Protein AF-A0A9E2CJU4-F1 (afdb_monomer)

Foldseek 3Di:
DLQKDFFDDDDPVVVVVVQVCCCVVPPPDDDDDGDGDIRVVDDPDPD

Nearest PDB structures (foldseek):
  1gpm-assembl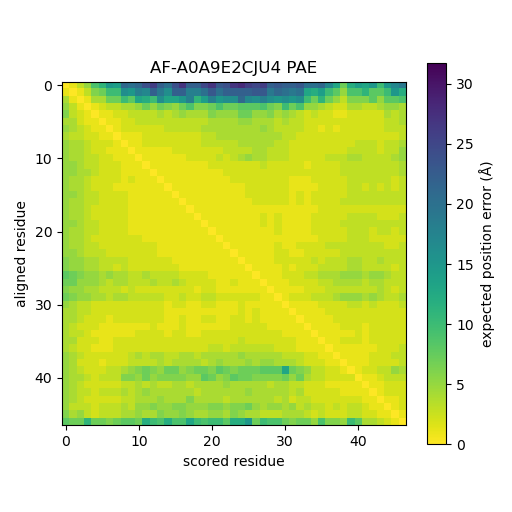y1_C  TM=9.694E-01  e=5.921E-04  Escherichia coli K-12
  2dpl-assembly1_B  TM=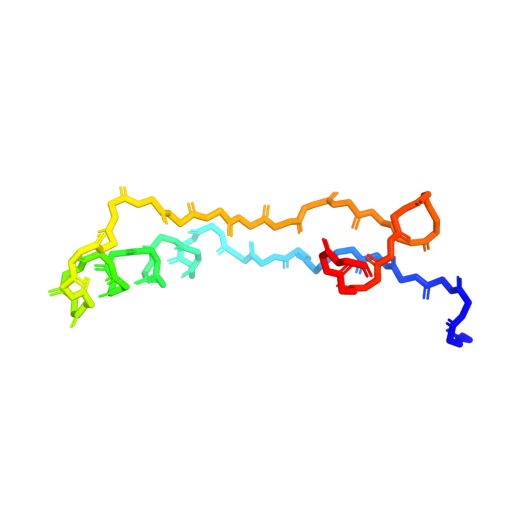9.555E-01  e=1.074E-02  Pyrococcus horikoshii OT3
  2dpl-assembly1_A  TM=9.472E-01  e=1.001E-02  Pyrococcus horikoshii OT3

Radius of gyration: 13.34 Å; Cα contacts (8 Å, |Δi|>4): 27; chains: 1; bounding box: 31×21×27 Å

Structure (mmCIF, N/CA/C/O backbone):
data_AF-A0A9E2CJU4-F1
#
_entry.id   AF-A0A9E2CJU4-F1
#
loop_
_atom_site.group_PDB
_atom_site.id
_atom_site.type_symbol
_atom_site.label_atom_id
_atom_site.label_alt_id
_atom_site.label_comp_id
_atom_site.label_asym_id
_atom_site.label_entity_id
_atom_site.label_seq_id
_atom_site.pdbx_PDB_ins_code
_atom_site.Cartn_x
_atom_site.Cartn_y
_atom_site.Cartn_z
_atom_site.occupancy
_atom_site.B_iso_or_equiv
_atom_site.auth_seq_id
_atom_site.auth_comp_id
_atom_site.auth_asym_id
_atom_site.auth_atom_id
_atom_site.pdbx_PDB_model_num
ATOM 1 N N . ASP A 1 1 ? 20.331 -7.165 -9.441 1.00 59.41 1 ASP A N 1
ATOM 2 C CA . ASP A 1 1 ? 21.284 -6.150 -8.934 1.00 59.41 1 ASP A CA 1
ATOM 3 C C . ASP A 1 1 ? 20.508 -5.245 -7.979 1.00 59.41 1 ASP A C 1
ATOM 5 O O . ASP A 1 1 ? 19.290 -5.252 -8.035 1.00 59.41 1 ASP A O 1
ATOM 9 N N . PHE A 1 2 ? 21.131 -4.476 -7.085 1.00 64.38 2 PHE A N 1
ATOM 10 C CA . PHE A 1 2 ? 20.376 -3.483 -6.290 1.00 64.38 2 PHE A CA 1
ATOM 11 C C . PHE A 1 2 ? 19.973 -2.250 -7.130 1.00 64.38 2 PHE A C 1
ATOM 13 O O . PHE A 1 2 ? 19.613 -1.203 -6.585 1.00 64.38 2 PHE A O 1
ATOM 20 N N . MET A 1 3 ? 20.079 -2.349 -8.459 1.00 84.50 3 MET A N 1
ATOM 21 C CA . MET A 1 3 ? 19.935 -1.248 -9.407 1.00 84.50 3 MET A CA 1
ATOM 22 C C . MET A 1 3 ? 18.532 -1.203 -10.011 1.00 84.50 3 MET A C 1
ATOM 24 O O . MET A 1 3 ? 18.074 -0.114 -10.348 1.00 84.50 3 MET A O 1
ATOM 28 N N . THR A 1 4 ? 17.839 -2.341 -10.079 1.00 87.50 4 THR A N 1
ATOM 29 C CA . THR A 1 4 ? 16.466 -2.453 -10.580 1.00 87.50 4 THR A CA 1
ATOM 30 C C . THR A 1 4 ? 15.576 -3.208 -9.598 1.00 87.50 4 THR A C 1
ATOM 32 O O . THR A 1 4 ? 16.027 -4.130 -8.917 1.00 87.50 4 THR A O 1
ATOM 35 N N . ALA A 1 5 ? 14.320 -2.790 -9.487 1.00 91.81 5 ALA A N 1
ATOM 36 C CA . ALA A 1 5 ? 13.306 -3.493 -8.714 1.00 91.81 5 ALA A CA 1
ATOM 37 C C . ALA A 1 5 ? 11.933 -3.246 -9.335 1.00 91.81 5 ALA A C 1
ATOM 39 O O . ALA A 1 5 ? 11.569 -2.100 -9.588 1.00 91.81 5 ALA A O 1
ATOM 40 N N . ASP A 1 6 ? 11.175 -4.316 -9.542 1.00 93.19 6 ASP A N 1
ATOM 41 C CA . ASP A 1 6 ? 9.761 -4.223 -9.877 1.00 93.19 6 ASP A CA 1
ATOM 42 C C . ASP A 1 6 ? 8.920 -4.333 -8.612 1.00 93.19 6 ASP A C 1
ATOM 44 O O . ASP A 1 6 ? 9.279 -5.026 -7.654 1.00 93.19 6 ASP A O 1
ATOM 48 N N . TRP A 1 7 ? 7.774 -3.664 -8.623 1.00 93.88 7 TRP A N 1
ATOM 49 C CA . TRP A 1 7 ? 6.766 -3.865 -7.599 1.00 93.88 7 TRP A CA 1
ATOM 50 C C . TRP A 1 7 ? 6.229 -5.305 -7.661 1.00 93.88 7 TRP A C 1
ATOM 52 O O . TRP A 1 7 ? 6.162 -5.947 -8.715 1.00 93.88 7 TRP A O 1
ATOM 62 N N . VAL A 1 8 ? 5.851 -5.847 -6.506 1.00 95.19 8 VAL A N 1
ATOM 63 C CA . VAL A 1 8 ? 5.432 -7.250 -6.406 1.00 95.19 8 VAL A CA 1
ATOM 64 C C . VAL A 1 8 ? 3.963 -7.387 -6.800 1.00 95.19 8 VAL A C 1
ATOM 66 O 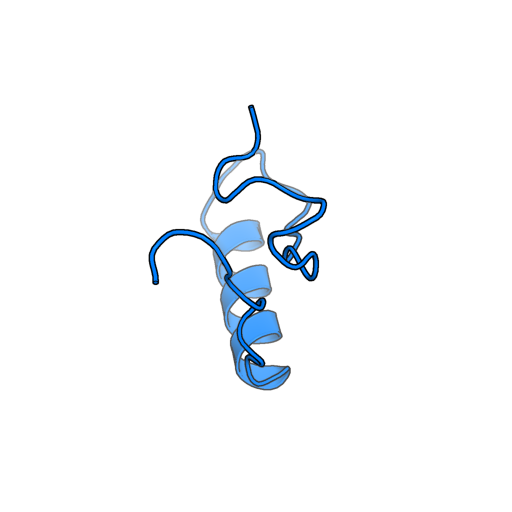O . VAL A 1 8 ? 3.106 -6.657 -6.314 1.00 95.19 8 VAL A O 1
ATOM 69 N N . HIS A 1 9 ? 3.623 -8.363 -7.634 1.00 95.94 9 HIS A N 1
ATOM 70 C CA . HIS A 1 9 ? 2.218 -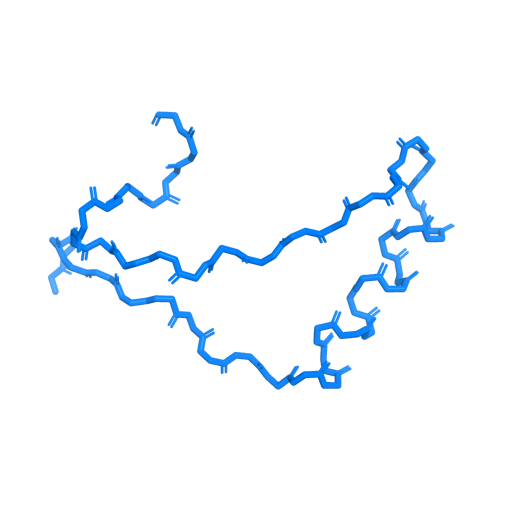8.645 -7.923 1.00 95.94 9 HIS A CA 1
ATOM 71 C C . HIS A 1 9 ? 1.607 -9.399 -6.743 1.00 95.94 9 HIS A C 1
ATOM 73 O O . HIS A 1 9 ? 1.827 -10.596 -6.571 1.00 95.94 9 HIS A O 1
ATOM 79 N N . VAL A 1 10 ? 0.882 -8.671 -5.899 1.00 96.81 10 VAL A N 1
ATOM 80 C CA . VAL A 1 10 ? 0.197 -9.220 -4.729 1.00 96.81 10 VAL A CA 1
ATOM 81 C C . VAL A 1 10 ? -1.255 -9.515 -5.092 1.00 96.81 10 VAL A C 1
ATOM 83 O O . VAL A 1 10 ? -1.915 -8.691 -5.725 1.00 96.81 10 VAL A O 1
ATOM 86 N N . ASP A 1 11 ? -1.764 -10.668 -4.658 1.00 98.06 11 ASP A N 1
ATOM 87 C CA . ASP A 1 11 ? 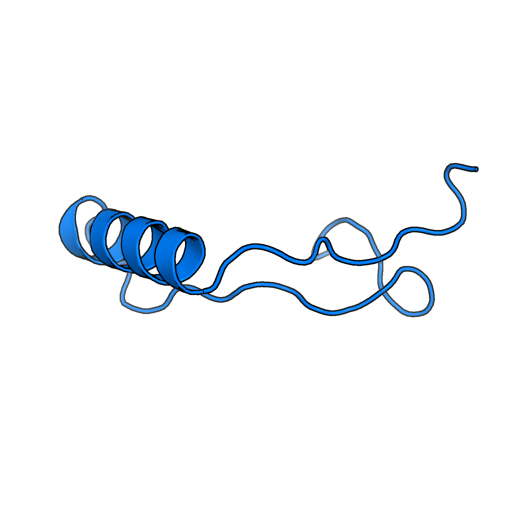-3.161 -11.049 -4.863 1.00 98.06 11 ASP A CA 1
ATOM 88 C C . ASP A 1 11 ? -4.121 -9.985 -4.318 1.00 98.06 11 ASP A C 1
ATOM 90 O O . ASP A 1 11 ? -4.009 -9.547 -3.166 1.00 98.06 11 ASP A O 1
ATOM 94 N N . TYR A 1 12 ? -5.125 -9.612 -5.114 1.00 97.56 12 TYR A N 1
ATOM 95 C CA . TYR A 1 12 ? -6.101 -8.590 -4.727 1.00 97.56 12 TYR A CA 1
ATOM 96 C C . TYR A 1 12 ? -6.863 -8.942 -3.442 1.00 97.56 12 TYR A C 1
ATOM 98 O O . TYR A 1 12 ? -7.118 -8.060 -2.622 1.00 97.56 12 TYR A O 1
ATOM 106 N N . ASP A 1 13 ? -7.144 -10.225 -3.204 1.00 98.12 13 ASP A N 1
ATOM 107 C CA . ASP A 1 13 ? -7.784 -10.687 -1.966 1.00 98.12 13 ASP A CA 1
ATOM 108 C C . ASP A 1 13 ? -6.883 -10.498 -0.739 1.00 98.12 13 ASP A C 1
ATOM 110 O O . ASP A 1 13 ? -7.357 -10.247 0.374 1.00 98.12 13 ASP A O 1
ATOM 114 N N . LEU A 1 14 ? -5.563 -10.611 -0.910 1.00 98.19 14 LEU A N 1
ATOM 115 C CA . LEU A 1 14 ? -4.612 -10.323 0.159 1.00 98.19 14 LEU A CA 1
ATOM 116 C C . LEU A 1 14 ? -4.520 -8.814 0.409 1.00 98.19 14 LEU A C 1
ATOM 118 O O . LEU A 1 14 ? -4.587 -8.400 1.567 1.00 98.19 14 LEU A O 1
ATOM 122 N N . LEU A 1 15 ? -4.451 -7.997 -0.646 1.00 98.38 15 LEU A N 1
ATOM 123 C CA . LEU A 1 15 ? -4.463 -6.533 -0.528 1.00 98.38 15 LEU A CA 1
ATOM 124 C C . LEU A 1 15 ? -5.726 -6.035 0.187 1.00 98.38 15 LEU A C 1
ATOM 126 O O . LEU A 1 15 ? -5.631 -5.211 1.097 1.00 98.38 15 LEU A O 1
ATOM 130 N N . GLY A 1 16 ? -6.895 -6.585 -0.157 1.00 98.25 16 GLY A N 1
ATOM 131 C CA . GLY A 1 16 ? -8.162 -6.270 0.502 1.00 98.25 16 GLY A CA 1
ATOM 132 C C . GLY A 1 16 ? -8.131 -6.584 1.997 1.00 98.25 16 GLY A C 1
ATOM 133 O O . GLY A 1 16 ? -8.445 -5.721 2.817 1.00 98.25 16 GLY A O 1
ATOM 134 N N . ARG A 1 17 ? -7.665 -7.784 2.375 1.00 98.50 17 ARG A N 1
ATOM 135 C CA . ARG A 1 17 ? -7.521 -8.170 3.790 1.00 98.50 17 ARG A CA 1
ATOM 136 C C . ARG A 1 17 ? -6.570 -7.248 4.554 1.00 98.50 17 ARG A C 1
ATOM 138 O O . ARG A 1 17 ? -6.889 -6.864 5.678 1.00 98.50 17 ARG A O 1
ATOM 145 N N . ILE A 1 18 ? -5.428 -6.886 3.968 1.00 98.50 18 ILE A N 1
ATOM 146 C CA . ILE A 1 18 ? -4.461 -5.966 4.587 1.00 98.50 18 ILE A CA 1
ATOM 147 C C . ILE A 1 18 ? -5.099 -4.588 4.800 1.00 98.50 18 ILE A C 1
ATOM 149 O O . ILE A 1 18 ? -5.056 -4.065 5.914 1.00 98.50 18 ILE A O 1
ATOM 153 N N . ALA A 1 19 ? -5.743 -4.031 3.771 1.00 98.38 19 ALA A N 1
ATOM 154 C CA . ALA A 1 19 ? -6.383 -2.721 3.846 1.00 98.38 19 ALA A CA 1
ATOM 155 C C . ALA A 1 19 ? -7.495 -2.679 4.908 1.00 98.38 19 ALA A C 1
ATOM 157 O O . ALA A 1 19 ? -7.527 -1.759 5.726 1.00 98.38 19 ALA A O 1
ATOM 158 N N . THR A 1 20 ? -8.363 -3.697 4.953 1.00 98.44 20 THR A N 1
ATOM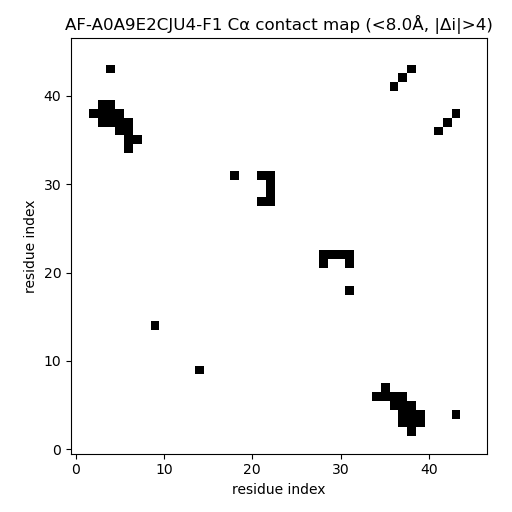 159 C CA . THR A 1 20 ? -9.424 -3.809 5.967 1.00 98.44 20 THR A CA 1
ATOM 160 C C . THR A 1 20 ? -8.859 -3.853 7.382 1.00 98.44 20 THR A C 1
ATOM 162 O O . THR A 1 20 ? -9.408 -3.211 8.275 1.00 98.44 20 THR A O 1
ATOM 165 N N . ARG A 1 21 ? -7.767 -4.589 7.604 1.00 98.56 21 ARG A N 1
ATOM 166 C CA . ARG A 1 21 ? -7.135 -4.655 8.925 1.00 98.56 21 ARG A CA 1
ATOM 167 C C . ARG A 1 21 ? -6.537 -3.318 9.335 1.00 98.56 21 ARG A C 1
ATOM 169 O O . ARG A 1 21 ? -6.856 -2.841 10.414 1.00 98.56 21 ARG A O 1
ATOM 176 N N . ILE A 1 22 ? -5.743 -2.681 8.472 1.00 98.56 22 ILE A N 1
ATOM 177 C CA . ILE A 1 22 ? -5.104 -1.395 8.793 1.00 98.56 22 ILE A CA 1
ATOM 178 C C . ILE A 1 22 ? -6.153 -0.333 9.146 1.00 98.56 22 ILE A C 1
ATOM 180 O O . ILE A 1 22 ? -6.024 0.318 10.177 1.00 98.56 22 ILE A O 1
ATOM 184 N N . ILE A 1 23 ? -7.206 -0.192 8.334 1.00 98.31 23 ILE A N 1
ATOM 185 C CA . ILE A 1 23 ? -8.252 0.822 8.555 1.00 98.31 23 ILE A CA 1
ATOM 186 C C . ILE A 1 23 ? -8.993 0.601 9.883 1.00 98.31 23 ILE A C 1
ATOM 188 O O . ILE A 1 23 ? -9.336 1.567 10.559 1.00 98.31 23 ILE A O 1
ATOM 192 N N . ASN A 1 24 ? -9.247 -0.653 10.265 1.00 98.38 24 ASN A N 1
ATOM 193 C CA . ASN A 1 24 ? -10.011 -0.958 11.477 1.00 98.38 24 ASN A CA 1
ATOM 194 C C . ASN A 1 24 ? -9.152 -1.026 12.749 1.00 98.38 24 ASN A C 1
ATOM 196 O O . ASN A 1 24 ? -9.657 -0.760 13.837 1.00 98.38 24 ASN A O 1
ATOM 200 N N . GLU A 1 25 ? -7.881 -1.412 12.633 1.00 98.50 25 GLU A N 1
ATOM 201 C CA . GLU A 1 25 ? -6.986 -1.640 13.776 1.00 98.50 25 GLU A CA 1
ATOM 202 C C . GLU A 1 25 ? -6.128 -0.403 14.110 1.00 98.50 25 GLU A C 1
ATOM 204 O O . GLU A 1 25 ? -5.694 -0.262 15.254 1.00 98.50 25 GLU A O 1
ATOM 209 N N . VAL A 1 26 ? -5.891 0.512 13.158 1.00 98.38 26 VAL A N 1
ATOM 210 C CA . VAL A 1 26 ? -5.013 1.683 13.346 1.00 98.38 26 VAL A CA 1
ATOM 211 C C . VAL A 1 26 ? -5.815 2.984 13.345 1.00 98.38 26 VAL A C 1
ATOM 213 O O . VAL A 1 26 ? -6.231 3.497 12.305 1.00 98.38 26 VAL A O 1
ATOM 216 N N . ALA A 1 27 ? -5.994 3.560 14.534 1.00 98.00 27 ALA A N 1
ATOM 217 C CA . ALA A 1 27 ? -6.713 4.817 14.705 1.00 98.00 27 ALA A CA 1
ATOM 218 C C . ALA A 1 27 ? -6.067 5.964 13.906 1.00 98.00 27 ALA A C 1
ATOM 220 O O . ALA A 1 27 ? -4.857 6.172 13.949 1.00 98.00 27 ALA A O 1
ATOM 221 N N . GLY A 1 28 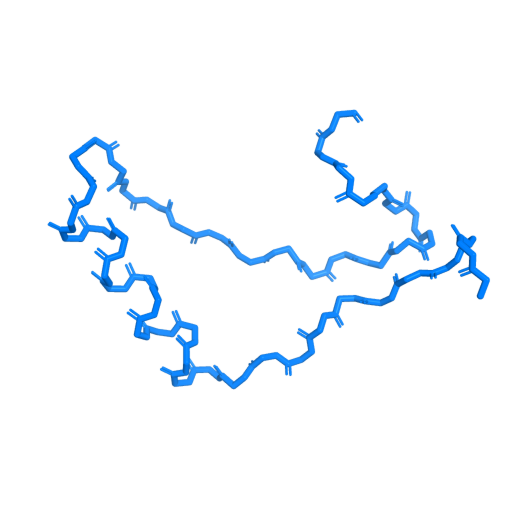? -6.898 6.738 13.206 1.00 97.88 28 GLY A N 1
ATOM 222 C CA . GLY A 1 28 ? -6.461 7.897 12.423 1.00 97.88 28 GLY A CA 1
ATOM 223 C C . GLY A 1 28 ? -6.036 7.586 10.985 1.00 97.88 28 GLY A C 1
ATOM 224 O O . GLY A 1 28 ? -5.825 8.522 10.217 1.00 97.88 28 GLY A O 1
ATOM 225 N N . ILE A 1 29 ? -5.974 6.312 10.582 1.00 98.00 29 ILE A N 1
ATOM 226 C CA . ILE A 1 29 ? -5.703 5.925 9.192 1.00 98.00 29 ILE A CA 1
ATOM 227 C C . ILE A 1 29 ? -7.017 5.702 8.439 1.00 98.00 29 ILE A C 1
ATOM 229 O O . ILE A 1 29 ? -7.857 4.906 8.841 1.00 98.00 29 ILE A O 1
ATOM 233 N N . ASN A 1 30 ? -7.188 6.399 7.313 1.00 96.88 30 ASN A N 1
ATOM 234 C CA . ASN A 1 30 ? -8.390 6.317 6.470 1.00 96.88 30 ASN A CA 1
ATOM 235 C C . ASN A 1 30 ? -8.109 5.846 5.034 1.00 96.88 30 ASN A C 1
ATOM 237 O O . ASN A 1 30 ? -9.036 5.704 4.235 1.00 96.88 30 ASN A O 1
ATOM 241 N N . ARG A 1 31 ? -6.834 5.642 4.688 1.00 98.06 31 ARG A N 1
ATOM 242 C CA . ARG A 1 31 ? -6.395 5.275 3.347 1.00 98.06 31 ARG A CA 1
ATOM 243 C C . ARG A 1 31 ? -5.15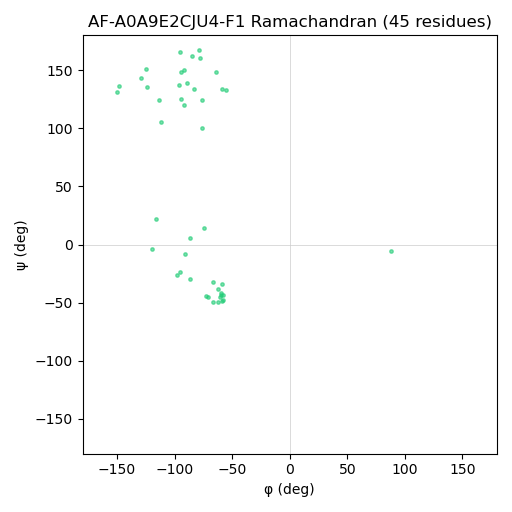9 4.403 3.425 1.00 98.06 31 ARG A C 1
ATOM 245 O O . ARG A 1 31 ? -4.217 4.708 4.147 1.00 98.06 31 ARG A O 1
ATOM 252 N N . VAL A 1 32 ? -5.173 3.358 2.614 1.00 98.06 32 VAL A N 1
ATOM 253 C CA . VAL A 1 32 ? -4.036 2.477 2.373 1.00 98.06 32 VAL A CA 1
ATOM 254 C C . VAL A 1 32 ? -3.789 2.483 0.871 1.00 98.06 32 VAL A C 1
ATOM 256 O O . VAL A 1 32 ? -4.743 2.434 0.093 1.00 98.06 32 VAL A O 1
ATOM 259 N N . VAL A 1 33 ? -2.528 2.589 0.467 1.00 97.75 33 VAL A N 1
ATOM 260 C CA . VAL A 1 33 ? -2.107 2.535 -0.936 1.00 97.75 33 VAL A CA 1
ATOM 261 C C . VAL A 1 33 ? -1.055 1.447 -1.101 1.00 97.75 33 VAL A C 1
ATOM 263 O O . VAL A 1 33 ? -0.326 1.145 -0.158 1.00 97.75 33 VAL A O 1
ATOM 266 N N . TYR A 1 34 ? -1.002 0.856 -2.292 1.00 97.75 34 TYR A N 1
ATOM 267 C CA . TYR A 1 34 ? 0.063 -0.050 -2.694 1.00 97.75 34 TYR A CA 1
ATOM 268 C C . TYR A 1 34 ? 0.855 0.614 -3.815 1.00 97.75 34 TYR A C 1
ATOM 270 O O . TYR A 1 34 ? 0.264 1.048 -4.806 1.00 97.75 34 TYR A O 1
ATOM 278 N N . ASP A 1 35 ? 2.162 0.753 -3.622 1.00 97.25 35 ASP A N 1
ATOM 279 C CA . ASP A 1 35 ? 3.042 1.359 -4.612 1.00 97.25 35 ASP A CA 1
ATOM 280 C C . ASP A 1 35 ? 3.303 0.368 -5.752 1.00 97.25 35 ASP A C 1
ATOM 282 O O . ASP A 1 35 ? 3.729 -0.764 -5.526 1.00 97.25 35 ASP A O 1
ATOM 286 N N . VAL A 1 36 ? 3.001 0.801 -6.974 1.00 96.31 36 VAL A N 1
ATOM 287 C CA . VAL A 1 36 ? 3.134 0.013 -8.210 1.00 96.31 36 VAL A CA 1
ATOM 288 C C . VAL A 1 36 ? 4.158 0.630 -9.165 1.00 96.31 36 VAL A C 1
ATOM 290 O O . VAL A 1 36 ? 4.104 0.427 -10.379 1.00 96.31 36 VAL A O 1
ATOM 293 N N . SER A 1 37 ? 5.072 1.439 -8.632 1.00 95.56 37 SER A N 1
ATOM 294 C CA . SER A 1 37 ? 6.186 2.004 -9.382 1.00 95.56 37 SER A CA 1
ATOM 295 C C . SER A 1 37 ? 7.404 1.075 -9.351 1.00 95.56 37 SER A C 1
ATOM 297 O O . SER A 1 37 ? 7.724 0.464 -8.333 1.00 95.56 37 SER A O 1
ATOM 299 N N . SER A 1 38 ? 8.084 0.941 -10.492 1.00 94.12 38 SER A N 1
ATOM 300 C CA . SER A 1 38 ? 9.359 0.222 -10.578 1.00 94.12 38 SER A CA 1
ATOM 301 C C . SER A 1 38 ? 10.531 1.186 -10.383 1.00 94.12 38 SER A C 1
ATOM 303 O O . SER A 1 38 ? 10.483 2.362 -10.763 1.00 94.12 38 SER A O 1
ATOM 305 N N . LYS A 1 39 ? 11.626 0.664 -9.839 1.00 93.12 39 LYS A N 1
ATOM 306 C CA . LYS A 1 39 ? 12.947 1.286 -9.858 1.00 93.12 39 LYS A CA 1
ATOM 307 C C . LYS A 1 39 ? 13.703 0.787 -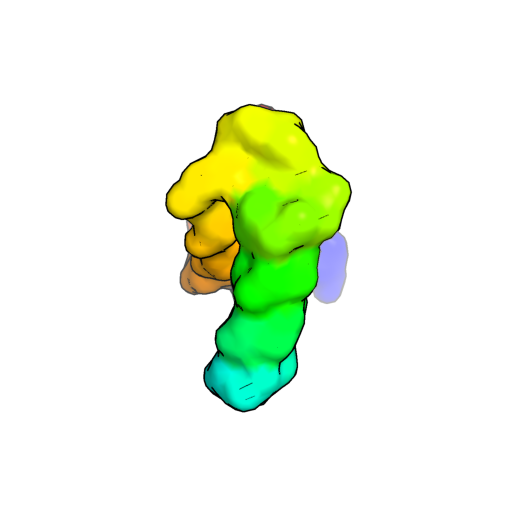11.092 1.00 93.12 39 LYS A C 1
ATOM 309 O O . LYS A 1 39 ? 13.993 -0.411 -11.149 1.00 93.12 39 LYS A O 1
ATOM 314 N N . PRO A 1 40 ? 14.136 1.657 -12.022 1.00 92.00 40 PRO A N 1
ATOM 315 C CA . PRO A 1 40 ? 13.793 3.078 -12.214 1.00 92.00 40 PRO A CA 1
ATOM 316 C C . PRO A 1 40 ? 12.413 3.285 -12.892 1.00 92.00 40 PRO A C 1
ATOM 318 O O . PRO A 1 40 ? 11.941 2.370 -13.569 1.00 92.00 40 PRO A O 1
ATOM 321 N N . PRO A 1 41 ? 11.778 4.480 -12.783 1.00 91.44 41 PRO A N 1
ATOM 322 C CA . PRO A 1 41 ? 12.336 5.760 -12.322 1.00 91.44 41 PRO A CA 1
ATOM 323 C C . PRO A 1 41 ? 12.202 6.040 -10.819 1.00 91.44 41 PRO A C 1
ATOM 325 O O . PRO A 1 41 ? 12.768 7.026 -10.354 1.00 91.44 41 PRO A O 1
ATOM 328 N N . ALA A 1 42 ? 11.464 5.217 -10.073 1.00 93.31 42 ALA A N 1
ATOM 329 C CA . ALA A 1 42 ? 11.256 5.430 -8.645 1.00 93.31 42 ALA A CA 1
ATOM 330 C C . ALA A 1 42 ? 12.459 4.974 -7.800 1.00 93.31 42 ALA A C 1
ATOM 332 O O . ALA A 1 42 ? 13.366 4.274 -8.267 1.00 93.31 42 ALA A O 1
ATOM 333 N N . THR A 1 43 ? 12.454 5.377 -6.535 1.00 90.50 43 THR A N 1
ATOM 334 C CA . THR A 1 43 ? 13.302 4.837 -5.466 1.00 90.50 43 THR A CA 1
ATOM 335 C C . THR A 1 43 ? 12.546 3.751 -4.695 1.00 90.50 43 THR A C 1
ATOM 337 O O . THR A 1 43 ? 11.343 3.598 -4.860 1.00 90.50 43 THR A O 1
ATOM 340 N N . ILE A 1 44 ? 13.257 2.949 -3.890 1.00 88.06 44 ILE A N 1
ATOM 341 C CA . ILE A 1 44 ? 12.610 1.941 -3.022 1.00 88.06 44 ILE A CA 1
ATOM 342 C C . ILE A 1 44 ? 11.865 2.631 -1.873 1.00 88.06 44 ILE A C 1
ATOM 344 O O . ILE A 1 44 ? 10.734 2.276 -1.565 1.00 88.06 44 ILE A O 1
ATOM 348 N N . GLU A 1 45 ? 12.517 3.613 -1.252 1.00 91.50 45 GLU A N 1
ATOM 349 C CA . GLU A 1 45 ? 11.925 4.448 -0.211 1.00 91.50 45 GLU A CA 1
ATOM 350 C C . GLU A 1 45 ? 11.144 5.613 -0.832 1.00 91.50 45 GLU A C 1
ATOM 352 O O . GLU A 1 45 ? 11.349 5.967 -1.997 1.00 91.50 45 GLU A O 1
ATOM 357 N N . TRP A 1 46 ? 10.263 6.217 -0.035 1.00 90.94 46 TRP A N 1
ATOM 358 C CA . TRP A 1 46 ? 9.388 7.324 -0.440 1.00 90.94 46 TRP A CA 1
ATOM 359 C C . TRP A 1 46 ? 10.021 8.728 -0.307 1.00 90.94 46 TRP A C 1
ATOM 361 O O . TRP A 1 46 ? 9.328 9.721 -0.538 1.00 90.94 46 TRP A O 1
ATOM 371 N N . GLU A 1 47 ? 11.310 8.825 0.038 1.00 80.62 47 GLU A N 1
ATOM 372 C CA . GLU A 1 47 ? 12.077 10.077 0.194 1.00 80.62 47 GLU A CA 1
ATOM 373 C C . GLU A 1 47 ? 13.467 10.026 -0.457 1.00 80.62 47 GLU A C 1
ATOM 375 O O . GLU A 1 47 ? 14.071 8.927 -0.506 1.00 80.62 47 GLU A O 1
#

Secondary structure (DSSP, 8-state):
-TT-BPPP---HHHHHHHHHHHHHHSTT--------PPBTTS-SS--

Sequence (47 aa):
DFMTADWVHVDYDLLGRIATRIINEVAGINRVVYDVSSKPPATIEWE

pLDDT: mean 93.89, std 7.87, range [59.41, 98.56]

Solvent-accessible surface area (backbone atoms only — not comparable to full-atom values): 3213 Å² total; per-residue (Å²): 112,101,75,57,44,73,50,79,92,69,58,66,72,57,53,50,54,52,45,56,47,48,50,74,74,37,87,91,45,88,79,78,85,81,80,79,64,32,28,72,91,47,68,96,58,99,120

Mean predicted aligned error: 3.4 Å